Protein AF-R1FK22-F1 (afdb_monomer_lite)

InterPro domains:
  IPR005302 Molybdenum cofactor sulfurase, C-terminal [PF03473] (10-107)
  IPR011037 Pyruvate kinase-like, insert domain superfamily [SSF50800] (71-108)

pLDDT: mean 76.51, std 15.57, range [34.06, 95.0]

Foldseek 3Di:
DDPPPDDPPDPDDDQPDPDDDPPDAQVNDDAQWKKFWADPDPPDGGQWIKGWHFQQDQDDPVNLVVPPDPVVSVVNSVVRVVCVVVRNRGTDIDTPHDGDDDPPIDMDTDDPDDD

Sequence (115 aa):
MVQQQGGAAERVSCLGETIQVDGMTFDDLQAEDILDISSEGEGQGPVVSLVVVEHRPPLTAPQLVQIDDDNKRESVSRMWASMAAHGFSGWTARVSQPGRIHAGCKISKRGADDG

Organism: Emiliania huxleyi (NCBI:txid2903)

Radius of gyration: 17.94 Å; chains: 1; bounding box: 44×59×36 Å

Structure (mmCIF, N/CA/C/O backbone):
data_AF-R1FK22-F1
#
_entry.id   AF-R1FK22-F1
#
loop_
_atom_site.group_PDB
_atom_site.id
_atom_site.type_symbol
_atom_site.label_atom_id
_atom_site.label_alt_id
_atom_site.label_comp_id
_atom_site.label_asym_id
_atom_site.label_entity_id
_atom_site.label_seq_id
_atom_site.pdbx_PDB_ins_code
_atom_site.Cartn_x
_atom_site.Cartn_y
_atom_site.Cartn_z
_atom_site.occupancy
_atom_site.B_iso_or_equiv
_atom_site.auth_seq_id
_atom_site.auth_comp_id
_atom_site.auth_asym_id
_atom_site.auth_atom_id
_atom_site.pdbx_PDB_model_num
ATOM 1 N N . MET A 1 1 ? -8.294 -42.172 -4.205 1.00 36.00 1 MET A N 1
ATOM 2 C CA . MET A 1 1 ? -7.676 -41.535 -3.022 1.00 36.00 1 MET A CA 1
ATOM 3 C C . MET A 1 1 ? -7.064 -40.220 -3.468 1.00 36.00 1 MET A C 1
ATOM 5 O O . MET A 1 1 ? -6.119 -40.254 -4.240 1.00 36.00 1 MET A O 1
ATOM 9 N N . VAL A 1 2 ? -7.627 -39.084 -3.056 1.00 44.91 2 VAL A N 1
ATOM 10 C CA . VAL A 1 2 ? -6.992 -37.768 -3.236 1.00 44.91 2 VAL A CA 1
ATOM 11 C C . VAL A 1 2 ? -6.156 -37.517 -1.987 1.00 44.91 2 VAL A C 1
ATOM 13 O O . VAL A 1 2 ? -6.704 -37.451 -0.889 1.00 44.91 2 VAL A O 1
ATOM 16 N N . GLN A 1 3 ? -4.835 -37.444 -2.142 1.00 41.66 3 GLN A N 1
ATOM 17 C CA . GLN A 1 3 ? -3.953 -36.973 -1.079 1.00 41.66 3 GLN A CA 1
ATOM 18 C C . GLN A 1 3 ? -4.115 -35.454 -0.992 1.00 41.66 3 GLN A C 1
ATOM 20 O O . GLN A 1 3 ? -3.596 -34.730 -1.836 1.00 41.66 3 GLN A O 1
ATOM 25 N N . GLN A 1 4 ? -4.856 -34.972 0.006 1.00 46.12 4 GLN A N 1
ATOM 26 C CA . GLN A 1 4 ? -4.778 -33.569 0.403 1.00 46.12 4 GLN A CA 1
ATOM 27 C C . GLN A 1 4 ? -3.458 -33.379 1.158 1.00 46.12 4 GLN A C 1
ATOM 29 O O . GLN A 1 4 ? -3.402 -33.503 2.378 1.00 46.12 4 GLN A O 1
ATOM 34 N N . GLN A 1 5 ? -2.370 -33.166 0.418 1.00 42.47 5 GLN A N 1
ATOM 35 C CA . GLN A 1 5 ? -1.147 -32.619 0.993 1.00 42.47 5 GLN A CA 1
ATOM 36 C C . GLN A 1 5 ? -1.232 -31.098 0.913 1.00 42.47 5 GLN A C 1
ATOM 38 O O . GLN A 1 5 ? -1.159 -30.511 -0.161 1.00 42.47 5 GLN A O 1
ATOM 43 N N . GLY A 1 6 ? -1.421 -30.482 2.070 1.00 42.53 6 GLY A N 1
ATOM 44 C CA . GLY A 1 6 ? -1.407 -29.042 2.258 1.00 42.53 6 GLY A CA 1
ATOM 45 C C . GLY A 1 6 ? -1.629 -28.770 3.734 1.00 42.53 6 GLY A C 1
ATOM 46 O O . GLY A 1 6 ? -2.763 -28.796 4.201 1.00 42.53 6 GLY A O 1
ATOM 47 N N . GLY A 1 7 ? -0.545 -28.592 4.491 1.00 41.16 7 GLY A N 1
ATOM 48 C CA . GLY A 1 7 ? -0.653 -28.000 5.824 1.00 41.16 7 GLY A CA 1
ATOM 49 C C . GLY A 1 7 ? -1.221 -26.582 5.718 1.00 41.16 7 GLY A C 1
ATOM 50 O O . GLY A 1 7 ? -1.238 -26.002 4.631 1.00 41.16 7 GLY A O 1
ATOM 51 N N . ALA A 1 8 ? -1.683 -26.019 6.835 1.00 44.31 8 ALA A N 1
ATOM 52 C CA . ALA A 1 8 ? -2.077 -24.615 6.872 1.00 44.31 8 ALA A CA 1
ATOM 53 C C . ALA A 1 8 ? -0.894 -23.758 6.391 1.00 44.31 8 ALA A C 1
ATOM 55 O O . ALA A 1 8 ? 0.162 -23.748 7.021 1.00 44.31 8 ALA A O 1
ATOM 56 N N . ALA A 1 9 ? -1.048 -23.096 5.244 1.00 45.53 9 ALA A N 1
ATOM 57 C CA . ALA A 1 9 ? -0.059 -22.146 4.770 1.00 45.53 9 ALA A CA 1
ATOM 58 C C . ALA A 1 9 ? -0.125 -20.924 5.691 1.00 45.53 9 ALA A C 1
ATOM 60 O O . ALA A 1 9 ? -1.101 -20.174 5.667 1.00 45.53 9 ALA A O 1
ATOM 61 N N . GLU A 1 10 ? 0.887 -20.747 6.538 1.00 47.38 10 GLU A N 1
ATOM 62 C CA . GLU A 1 10 ? 1.076 -19.487 7.250 1.00 47.38 10 GLU A CA 1
ATOM 63 C C . GLU A 1 10 ? 1.331 -18.402 6.197 1.00 47.38 10 GLU A C 1
ATOM 65 O O . GLU A 1 10 ? 2.194 -18.548 5.328 1.00 47.38 10 GLU A O 1
ATOM 70 N N . ARG A 1 11 ? 0.518 -17.344 6.207 1.00 51.78 11 ARG A N 1
ATOM 71 C CA . ARG A 1 11 ? 0.591 -16.270 5.213 1.00 51.78 11 ARG A CA 1
ATOM 72 C C . ARG A 1 11 ? 1.796 -15.394 5.570 1.00 51.78 11 ARG A C 1
ATOM 74 O O . ARG A 1 11 ? 1.695 -14.501 6.401 1.00 51.78 11 ARG A O 1
ATOM 81 N N . VAL A 1 12 ? 2.956 -15.736 5.010 1.00 51.78 12 VAL A N 1
ATOM 82 C CA . VAL A 1 12 ? 4.223 -15.020 5.209 1.00 51.78 12 VAL A CA 1
ATOM 83 C C . VAL A 1 12 ? 4.273 -13.816 4.270 1.00 51.78 12 VAL A C 1
ATOM 85 O O . VAL A 1 12 ? 4.029 -13.970 3.073 1.00 51.78 12 VAL A O 1
ATOM 88 N N . SER A 1 13 ? 4.631 -12.641 4.797 1.00 60.47 13 SER A N 1
ATOM 89 C CA . SER A 1 13 ? 4.916 -11.461 3.977 1.00 60.47 13 SER A CA 1
ATOM 90 C C . SER A 1 13 ? 6.003 -11.769 2.957 1.00 60.47 13 SER A C 1
ATOM 92 O O . SER A 1 13 ? 7.135 -12.097 3.312 1.00 60.47 13 SER A O 1
ATOM 94 N N . CYS A 1 14 ? 5.649 -11.693 1.679 1.00 64.50 14 CYS A N 1
ATOM 95 C CA . CYS A 1 14 ? 6.483 -12.181 0.585 1.00 64.50 14 CYS A CA 1
ATOM 96 C C . CYS A 1 14 ? 7.017 -11.065 -0.321 1.00 64.50 14 CYS A C 1
ATOM 98 O O . CYS A 1 14 ? 7.887 -11.333 -1.148 1.00 64.50 14 CYS A O 1
ATOM 100 N N . LEU A 1 15 ? 6.552 -9.819 -0.152 1.00 73.62 15 LEU A N 1
ATOM 101 C CA . LEU A 1 15 ? 6.909 -8.683 -1.012 1.00 73.62 15 LEU A CA 1
ATOM 102 C C . LEU A 1 15 ? 7.628 -7.557 -0.249 1.00 73.62 15 LEU A C 1
ATOM 104 O O . LEU A 1 15 ? 7.901 -6.493 -0.817 1.00 73.62 15 LEU A O 1
ATOM 108 N N . GLY A 1 16 ? 7.948 -7.768 1.030 1.00 77.06 16 GLY A N 1
ATOM 109 C CA . GLY A 1 16 ? 8.579 -6.765 1.893 1.00 77.06 16 GLY A CA 1
ATOM 110 C C . GLY A 1 16 ? 7.634 -5.630 2.294 1.00 77.06 16 GLY A C 1
ATOM 111 O O . GLY A 1 16 ? 8.078 -4.506 2.514 1.00 77.06 16 GLY A O 1
ATOM 112 N N . GLU A 1 17 ? 6.329 -5.893 2.315 1.00 81.12 17 GLU A N 1
ATOM 113 C CA . GLU A 1 17 ? 5.316 -4.970 2.806 1.00 81.12 17 GLU A CA 1
ATOM 114 C C . GLU A 1 17 ? 5.369 -4.811 4.333 1.00 81.12 17 GLU A C 1
ATOM 116 O O . GLU A 1 17 ? 5.621 -5.762 5.069 1.00 81.12 17 GLU A O 1
ATOM 121 N N . THR A 1 18 ? 5.110 -3.595 4.820 1.00 84.62 18 THR A N 1
ATOM 122 C CA . THR A 1 18 ? 5.034 -3.310 6.265 1.00 84.62 18 THR A CA 1
ATOM 123 C C . THR A 1 18 ? 3.691 -3.730 6.861 1.00 84.62 18 THR A C 1
ATOM 125 O O . THR A 1 18 ? 3.607 -4.059 8.041 1.00 84.62 18 THR A O 1
ATOM 128 N N . ILE A 1 19 ? 2.624 -3.671 6.059 1.00 84.75 19 ILE A N 1
ATOM 129 C CA . ILE A 1 19 ? 1.251 -3.947 6.479 1.00 84.75 19 ILE A CA 1
ATOM 130 C C . ILE A 1 19 ? 0.606 -4.822 5.413 1.00 84.75 19 ILE A C 1
ATOM 132 O O . ILE A 1 19 ? 0.670 -4.511 4.225 1.00 84.75 19 ILE A O 1
ATOM 136 N N . GLN A 1 20 ? -0.049 -5.887 5.860 1.00 86.50 20 GLN A N 1
ATOM 137 C CA . GLN A 1 20 ? -0.904 -6.714 5.028 1.00 86.50 20 GLN A CA 1
ATOM 138 C C . GLN A 1 20 ? -2.360 -6.477 5.432 1.00 86.50 20 GLN A C 1
ATOM 140 O O . GLN A 1 20 ? -2.707 -6.595 6.607 1.00 86.50 20 GLN A O 1
ATOM 145 N N . VAL A 1 21 ? -3.204 -6.149 4.457 1.00 84.69 21 VAL A N 1
ATOM 146 C CA . VAL A 1 21 ? -4.625 -5.847 4.661 1.00 84.69 21 VAL A CA 1
ATOM 147 C C . VAL A 1 21 ? -5.460 -6.857 3.887 1.00 84.69 21 VAL A C 1
ATOM 149 O O . VAL A 1 21 ? -5.127 -7.196 2.753 1.00 84.69 21 VAL A O 1
ATOM 152 N N . ASP A 1 22 ? -6.525 -7.358 4.506 1.00 83.25 22 ASP A N 1
ATOM 153 C CA . ASP A 1 22 ? -7.494 -8.234 3.850 1.00 83.25 22 ASP A CA 1
ATOM 154 C C . ASP A 1 22 ? -8.725 -7.433 3.404 1.00 83.25 22 ASP A C 1
ATOM 156 O O . ASP A 1 22 ? -9.102 -6.461 4.057 1.00 83.25 22 ASP A O 1
ATOM 160 N N . GLY A 1 23 ? -9.328 -7.815 2.277 1.00 81.62 23 GLY A N 1
ATOM 161 C CA . GLY A 1 23 ? -10.532 -7.160 1.751 1.00 81.62 23 GLY A CA 1
ATOM 162 C C . GLY A 1 23 ? -10.332 -5.759 1.158 1.00 81.62 23 GLY A C 1
ATOM 163 O O . GLY A 1 23 ? -11.320 -5.115 0.824 1.00 81.62 23 GLY A O 1
ATOM 164 N N . MET A 1 24 ? -9.090 -5.291 1.011 1.00 81.31 24 MET A N 1
ATOM 165 C CA . MET A 1 24 ? -8.759 -4.029 0.346 1.00 81.31 24 MET A CA 1
ATOM 166 C C . MET A 1 24 ? -7.793 -4.306 -0.800 1.00 81.31 24 MET A C 1
ATOM 168 O O . MET A 1 24 ? -6.698 -4.834 -0.591 1.00 81.31 24 MET A O 1
ATOM 172 N N . THR A 1 25 ? -8.215 -3.973 -2.011 1.00 78.06 25 THR A N 1
ATOM 173 C CA . THR A 1 25 ? -7.407 -4.101 -3.219 1.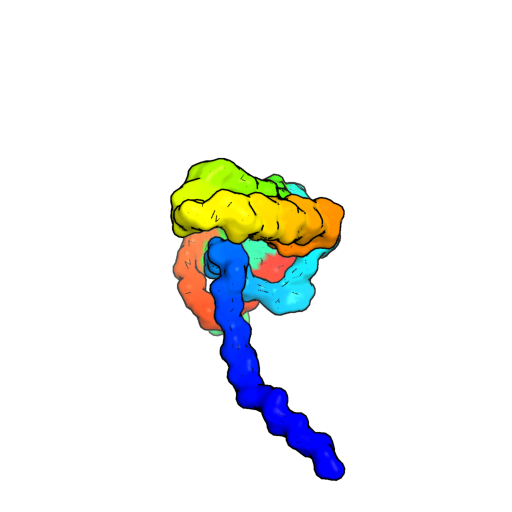00 78.06 25 THR A CA 1
ATOM 174 C C . THR A 1 25 ? -6.853 -2.745 -3.633 1.00 78.06 25 THR A C 1
ATOM 176 O O . THR A 1 25 ? -7.173 -1.706 -3.060 1.00 78.06 25 THR A O 1
ATOM 179 N N . PHE A 1 26 ? -5.957 -2.752 -4.613 1.00 73.81 26 PHE A N 1
ATOM 180 C CA . PHE A 1 26 ? -5.368 -1.525 -5.135 1.00 73.81 26 PHE A CA 1
ATOM 181 C C . PHE A 1 26 ? -6.383 -0.677 -5.915 1.00 73.81 26 PHE A C 1
ATOM 183 O O . PHE A 1 26 ? -6.251 0.539 -5.900 1.00 73.81 26 PHE A O 1
ATOM 190 N N . ASP A 1 27 ? -7.386 -1.288 -6.558 1.00 79.12 27 ASP A N 1
ATOM 191 C CA . ASP A 1 27 ? -8.433 -0.565 -7.296 1.00 79.12 27 ASP A CA 1
ATOM 192 C C . ASP A 1 27 ? -9.340 0.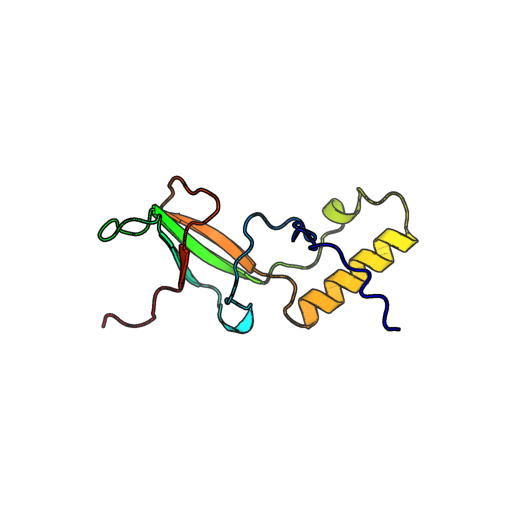255 -6.359 1.00 79.12 27 ASP A C 1
ATOM 194 O O . ASP A 1 27 ? -9.967 1.225 -6.783 1.00 79.12 27 ASP A O 1
ATOM 198 N N . ASP A 1 28 ? -9.381 -0.103 -5.071 1.00 78.44 28 ASP A N 1
ATOM 199 C CA . ASP A 1 28 ? -10.165 0.600 -4.051 1.00 78.44 28 ASP A CA 1
ATOM 200 C C . ASP A 1 28 ? -9.509 1.917 -3.591 1.00 78.44 28 ASP A C 1
ATOM 202 O O . ASP A 1 28 ? -10.149 2.720 -2.897 1.00 78.44 28 ASP A O 1
ATOM 206 N N . LEU A 1 29 ? -8.235 2.133 -3.949 1.00 83.94 29 LEU A N 1
ATOM 207 C CA . LEU A 1 29 ? -7.379 3.188 -3.412 1.00 83.94 29 LEU A CA 1
ATOM 208 C C . LEU A 1 29 ? -6.824 4.107 -4.501 1.00 83.94 29 LEU A C 1
ATOM 210 O O . LEU A 1 29 ? -6.317 3.672 -5.530 1.00 83.94 29 LEU A O 1
ATOM 214 N N . GLN A 1 30 ? -6.850 5.401 -4.221 1.00 87.94 30 GLN A N 1
ATOM 215 C CA . GLN A 1 30 ? -6.257 6.460 -5.020 1.00 87.94 30 GLN A CA 1
ATOM 216 C C . GLN A 1 30 ? -5.305 7.289 -4.165 1.00 87.94 30 GLN A C 1
ATOM 218 O O . GLN A 1 30 ? -5.355 7.267 -2.933 1.00 87.94 30 GLN A O 1
ATOM 223 N N . ALA A 1 31 ? -4.414 8.027 -4.826 1.00 89.56 31 ALA A N 1
ATOM 224 C CA . ALA A 1 31 ? -3.598 9.018 -4.141 1.00 89.56 31 ALA A CA 1
ATOM 225 C C . ALA A 1 31 ? -4.497 9.975 -3.340 1.00 89.56 31 ALA A C 1
ATOM 227 O O . ALA A 1 31 ? -5.587 10.327 -3.781 1.00 89.56 3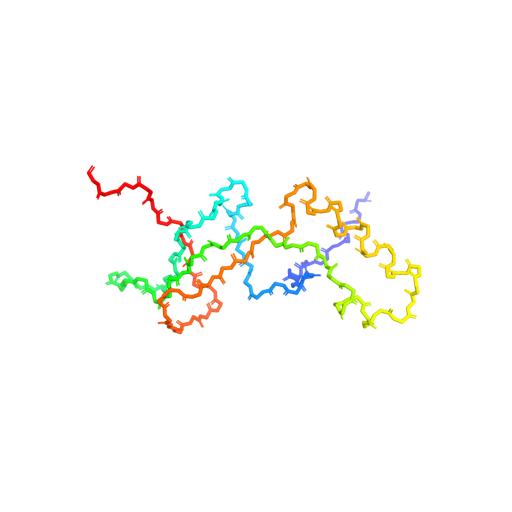1 ALA A O 1
ATOM 228 N N . GLU A 1 32 ? -4.016 10.380 -2.167 1.00 92.88 32 GLU A N 1
ATOM 229 C CA . GLU A 1 32 ? -4.708 11.243 -1.201 1.00 92.88 32 GLU A CA 1
ATOM 230 C C . GLU A 1 32 ? -5.852 10.593 -0.411 1.00 92.88 32 GLU A C 1
ATOM 232 O O . GLU A 1 32 ? -6.317 11.197 0.559 1.00 92.88 32 GLU A O 1
ATOM 237 N N . ASP A 1 33 ? -6.233 9.346 -0.713 1.00 92.38 33 ASP A N 1
ATOM 238 C CA . ASP A 1 33 ? -7.153 8.602 0.145 1.00 92.38 33 ASP A CA 1
ATOM 239 C C . ASP A 1 33 ? -6.612 8.495 1.572 1.00 92.38 33 ASP A C 1
ATOM 241 O O . ASP A 1 33 ? -5.425 8.233 1.806 1.00 92.38 33 ASP A O 1
ATOM 245 N N . ILE A 1 34 ? -7.511 8.660 2.542 1.00 92.88 34 ILE A N 1
ATOM 246 C CA . ILE A 1 34 ? -7.182 8.562 3.961 1.00 92.88 34 ILE A CA 1
ATOM 247 C C . ILE A 1 34 ? -7.589 7.185 4.470 1.00 92.88 34 ILE A C 1
ATOM 249 O O . ILE A 1 34 ? -8.754 6.797 4.377 1.00 92.88 34 ILE A O 1
ATOM 253 N N . LEU A 1 35 ? -6.629 6.468 5.049 1.00 91.75 35 LEU A N 1
ATOM 254 C CA . LEU A 1 35 ? -6.856 5.201 5.731 1.00 91.75 35 LEU A CA 1
ATOM 255 C C . LEU A 1 35 ? -6.705 5.396 7.234 1.00 91.75 35 LEU A C 1
ATOM 257 O O . LEU A 1 35 ? -5.662 5.838 7.714 1.00 91.75 35 LEU A O 1
ATOM 261 N N . ASP A 1 36 ? -7.736 5.023 7.970 1.00 92.06 36 ASP A N 1
ATOM 262 C CA . ASP A 1 36 ? -7.771 5.074 9.420 1.00 92.06 36 ASP A CA 1
ATOM 263 C C . ASP A 1 36 ? -7.526 3.685 9.998 1.00 92.06 36 ASP A C 1
ATOM 265 O O . ASP A 1 36 ? -8.193 2.721 9.621 1.00 92.06 36 ASP A O 1
ATOM 269 N N . ILE A 1 37 ? -6.559 3.587 10.912 1.00 90.12 37 ILE A N 1
ATOM 270 C CA . ILE A 1 37 ? -6.280 2.378 11.682 1.00 90.12 37 ILE A CA 1
ATOM 271 C C . ILE A 1 37 ? -6.821 2.564 13.096 1.00 90.12 37 ILE A C 1
ATOM 273 O O . ILE A 1 37 ? -6.363 3.432 13.848 1.00 90.12 37 ILE A O 1
ATOM 277 N N . SER A 1 38 ? -7.756 1.699 13.469 1.00 87.44 38 SER A N 1
ATOM 278 C CA . SER A 1 38 ? -8.418 1.701 14.770 1.00 87.44 38 SER A CA 1
ATOM 279 C C . SER A 1 38 ? -8.071 0.435 15.547 1.00 87.44 38 SER A C 1
ATOM 281 O O . SER A 1 38 ? -8.027 -0.671 14.995 1.00 87.44 38 SER A O 1
ATOM 283 N N . SER A 1 39 ? -7.822 0.597 16.846 1.00 80.25 39 SER A N 1
ATOM 284 C CA . SER A 1 39 ? -7.708 -0.537 17.763 1.00 80.25 39 SER A CA 1
ATOM 285 C C . SER A 1 39 ? -9.099 -1.052 18.132 1.00 80.25 39 SER A C 1
ATOM 287 O O . SER A 1 39 ? -10.085 -0.322 18.026 1.00 80.25 39 SER A O 1
ATOM 289 N N . GLU A 1 40 ? -9.202 -2.311 18.551 1.00 68.50 40 GLU A N 1
ATOM 290 C CA . GLU A 1 40 ? -10.485 -2.866 18.977 1.00 68.50 40 GLU A CA 1
ATOM 291 C C . GLU A 1 40 ? -10.919 -2.230 20.309 1.00 68.50 40 GLU A C 1
ATOM 293 O O . GLU A 1 40 ? -10.395 -2.539 21.376 1.00 68.50 40 GLU A O 1
ATOM 298 N N . GLY A 1 41 ? -11.869 -1.297 20.217 1.00 61.38 41 GLY A N 1
ATOM 299 C CA . GLY A 1 41 ? -12.527 -0.621 21.331 1.00 61.38 41 GLY A CA 1
ATOM 300 C C . GLY A 1 41 ? -13.535 0.399 20.799 1.00 61.38 41 GLY A C 1
ATOM 301 O O . GLY A 1 41 ? -13.153 1.352 20.122 1.00 61.38 41 GLY A O 1
ATOM 302 N N . GLU A 1 42 ? -14.830 0.194 21.059 1.00 50.94 42 GLU A N 1
ATOM 303 C CA . GLU A 1 42 ? -15.875 1.140 20.646 1.00 50.94 42 GLU A CA 1
ATOM 304 C C . GLU A 1 42 ? -15.611 2.536 21.237 1.00 50.94 42 GLU A C 1
ATOM 306 O O . GLU A 1 42 ? -15.382 2.689 22.437 1.00 50.94 42 GLU A O 1
ATOM 311 N N . GLY A 1 43 ? -15.643 3.567 20.387 1.00 57.78 43 GLY A N 1
ATOM 312 C CA . GLY A 1 43 ? -15.584 4.972 20.805 1.00 57.78 43 GLY A CA 1
ATOM 313 C C . GLY A 1 43 ? -14.189 5.597 20.910 1.00 57.78 43 GLY A C 1
ATOM 314 O O .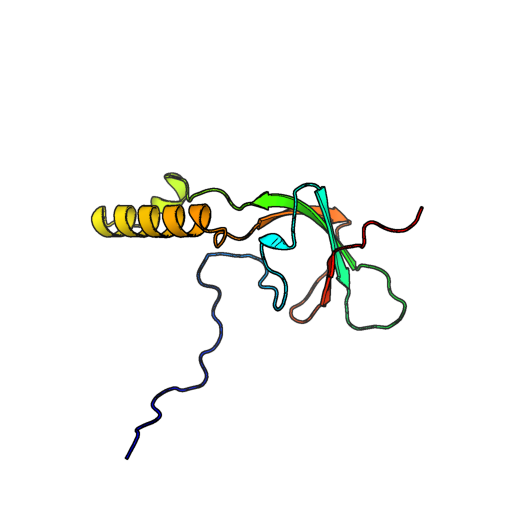 GLY A 1 43 ? -14.094 6.790 21.193 1.00 57.78 43 GLY A O 1
ATOM 315 N N . GLN A 1 44 ? -13.109 4.854 20.650 1.00 62.41 44 GLN A N 1
ATOM 316 C CA . GLN A 1 44 ? -11.789 5.454 20.439 1.00 62.41 44 GLN A CA 1
ATOM 317 C C . GLN A 1 44 ? -11.623 5.754 18.946 1.00 62.41 44 GLN A C 1
ATOM 319 O O . GLN A 1 44 ? -11.732 4.859 18.112 1.00 62.41 44 GLN A O 1
ATOM 324 N N . GLY A 1 45 ? -11.423 7.031 18.606 1.00 62.41 45 GLY A N 1
ATOM 325 C CA . GLY A 1 45 ? -11.144 7.460 17.233 1.00 62.41 45 GLY A CA 1
ATOM 326 C C . GLY A 1 45 ? -9.889 6.793 16.645 1.00 62.41 45 GLY A C 1
ATOM 327 O O . GLY A 1 45 ? -9.213 6.021 17.333 1.00 62.41 45 GLY A O 1
ATOM 328 N N . PRO A 1 46 ? -9.545 7.089 15.381 1.00 73.19 46 PRO A N 1
ATOM 329 C CA . PRO A 1 46 ? -8.406 6.458 14.727 1.00 73.19 46 PRO A CA 1
ATOM 330 C C . PRO A 1 46 ? -7.122 6.680 15.528 1.00 73.19 46 PRO A C 1
ATOM 332 O O . PRO A 1 46 ? -6.806 7.798 15.945 1.00 73.19 46 PRO A O 1
ATOM 335 N N . VAL A 1 47 ? -6.375 5.597 15.739 1.00 81.12 47 VAL A N 1
ATOM 336 C CA . VAL A 1 47 ? -5.096 5.637 16.457 1.00 81.12 47 VAL A CA 1
ATOM 337 C C . VAL A 1 47 ? -3.988 6.103 15.517 1.00 81.12 47 VAL A C 1
ATOM 339 O O . VAL A 1 47 ? -3.085 6.821 15.938 1.00 81.12 47 VAL A O 1
ATOM 342 N N . VAL A 1 48 ? -4.073 5.727 14.239 1.00 89.50 48 VAL A N 1
ATOM 343 C CA . VAL A 1 48 ? -3.176 6.177 13.169 1.00 89.50 48 VAL A CA 1
ATOM 344 C C . VAL A 1 48 ? -4.002 6.528 11.941 1.00 89.50 48 VAL A C 1
ATOM 346 O O . VAL A 1 48 ? -4.899 5.773 11.577 1.00 89.50 48 VAL A O 1
ATOM 349 N N . SER A 1 49 ? -3.644 7.621 11.272 1.00 92.44 49 SER A N 1
ATOM 350 C CA . SER A 1 49 ? -4.155 7.936 9.937 1.00 92.44 49 SER A CA 1
ATOM 351 C C . SER A 1 49 ? -3.010 7.924 8.930 1.00 92.44 49 SER A C 1
ATOM 353 O O . SER A 1 49 ? -1.928 8.478 9.168 1.00 92.44 49 SER A O 1
ATOM 355 N N . LEU A 1 50 ? -3.256 7.275 7.799 1.00 93.50 50 LEU A N 1
ATOM 356 C CA . LEU A 1 50 ? -2.360 7.177 6.658 1.00 93.50 50 LEU A CA 1
ATOM 357 C C . LEU A 1 50 ? -2.977 7.922 5.477 1.00 93.50 50 LEU A C 1
ATOM 359 O O . LEU A 1 50 ? -4.188 7.900 5.295 1.00 93.50 50 LEU A O 1
ATOM 363 N N . VAL A 1 51 ? -2.140 8.557 4.666 1.00 95.00 51 VAL A N 1
ATOM 364 C CA . VAL A 1 51 ? -2.542 9.158 3.390 1.00 95.00 51 VAL A CA 1
ATOM 365 C C . VAL A 1 51 ? -1.841 8.387 2.290 1.00 95.00 51 VAL A C 1
ATOM 367 O O . VAL A 1 51 ? -0.605 8.367 2.261 1.00 95.00 51 VAL A O 1
ATOM 370 N N . VAL A 1 52 ? -2.615 7.747 1.416 1.00 91.81 52 VAL A N 1
ATOM 371 C CA . VAL A 1 52 ? -2.093 7.031 0.249 1.00 91.81 52 VAL A CA 1
ATOM 372 C C . VAL A 1 52 ? -1.334 8.026 -0.629 1.00 91.81 52 VAL A C 1
ATOM 374 O O . VAL A 1 52 ? -1.818 9.119 -0.912 1.00 91.81 52 VAL A O 1
ATOM 377 N N . VAL A 1 53 ? -0.109 7.676 -1.013 1.00 90.12 53 VAL A N 1
ATOM 378 C CA . VAL A 1 53 ? 0.754 8.532 -1.838 1.00 90.12 53 VAL A CA 1
ATOM 379 C C . VAL A 1 53 ? 0.678 8.081 -3.287 1.00 90.12 53 VAL A C 1
ATOM 381 O O . VAL A 1 53 ? 0.294 8.852 -4.158 1.00 90.12 53 VAL A O 1
ATOM 384 N N . GLU A 1 54 ? 1.032 6.825 -3.538 1.00 86.81 54 GLU A N 1
ATOM 385 C CA . GLU A 1 54 ? 1.096 6.259 -4.881 1.00 86.81 54 GLU A CA 1
ATOM 386 C C . GLU A 1 54 ? 0.994 4.732 -4.838 1.00 86.81 54 GLU A C 1
ATOM 388 O O . GLU A 1 54 ? 1.201 4.095 -3.796 1.00 86.81 54 GLU A O 1
ATOM 393 N N . HIS A 1 55 ? 0.735 4.135 -6.000 1.00 83.50 55 HIS A N 1
ATOM 394 C CA . HIS A 1 55 ? 0.995 2.713 -6.199 1.00 83.50 55 HIS A CA 1
ATOM 395 C C . HIS A 1 55 ? 2.474 2.432 -5.963 1.00 83.50 55 HIS A C 1
ATOM 397 O O . HIS A 1 55 ? 3.335 3.224 -6.343 1.00 83.50 55 HIS A O 1
ATOM 403 N N . ARG A 1 56 ? 2.790 1.289 -5.353 1.00 82.12 56 ARG A N 1
ATOM 404 C CA . ARG A 1 56 ? 4.185 0.954 -5.077 1.00 82.12 56 ARG A CA 1
ATOM 405 C C . ARG A 1 56 ? 4.953 0.874 -6.403 1.00 82.12 56 ARG A C 1
ATOM 407 O O . ARG A 1 56 ? 4.567 0.077 -7.269 1.00 82.12 56 ARG A O 1
ATOM 414 N N . PRO A 1 57 ? 6.033 1.658 -6.562 1.00 76.94 57 PRO A N 1
ATOM 415 C CA . PRO A 1 57 ? 6.778 1.683 -7.806 1.00 76.94 57 PRO A CA 1
ATOM 416 C C . PRO A 1 57 ? 7.502 0.350 -8.044 1.00 76.94 57 PRO A C 1
ATOM 418 O O . PRO A 1 57 ? 7.670 -0.462 -7.121 1.00 76.94 57 PRO A O 1
ATOM 421 N N . PRO A 1 58 ? 7.958 0.102 -9.283 1.00 75.62 58 PRO A N 1
ATOM 422 C CA . PRO A 1 58 ? 8.813 -1.031 -9.579 1.00 75.62 58 PRO A CA 1
ATOM 423 C C . PRO A 1 58 ? 10.070 -1.074 -8.702 1.00 75.62 58 PRO A C 1
ATOM 425 O O . PRO A 1 58 ? 10.594 -0.027 -8.315 1.00 75.62 58 PRO A O 1
ATOM 428 N N . LEU A 1 59 ? 10.579 -2.281 -8.420 1.00 75.50 59 LEU A N 1
ATOM 429 C CA . LEU A 1 59 ? 11.835 -2.424 -7.682 1.00 75.50 59 LEU A CA 1
ATOM 430 C C . LEU A 1 59 ? 12.961 -1.685 -8.406 1.00 75.50 59 LEU A C 1
ATOM 432 O O . LEU A 1 59 ? 13.179 -1.861 -9.607 1.00 75.50 59 LEU A O 1
ATOM 436 N N . THR A 1 60 ? 13.700 -0.876 -7.656 1.00 70.19 60 THR A N 1
ATOM 437 C CA . THR A 1 60 ? 14.852 -0.140 -8.182 1.00 70.19 60 THR A CA 1
ATOM 438 C C . THR A 1 60 ? 16.116 -1.001 -8.127 1.00 70.19 60 THR A C 1
ATOM 440 O O . THR A 1 60 ? 16.217 -1.937 -7.332 1.00 70.19 60 THR A O 1
ATOM 443 N N . ALA A 1 61 ? 17.123 -0.679 -8.946 1.00 64.88 61 ALA A N 1
ATOM 444 C CA . ALA A 1 61 ? 18.398 -1.407 -8.970 1.00 64.88 61 ALA A CA 1
ATOM 445 C C . ALA A 1 61 ? 19.059 -1.597 -7.578 1.00 64.88 61 ALA A C 1
ATOM 447 O O . ALA A 1 61 ? 19.550 -2.695 -7.320 1.00 64.88 61 ALA A O 1
ATOM 448 N N . PRO A 1 62 ? 19.018 -0.622 -6.642 1.00 67.00 62 PRO A N 1
ATOM 449 C CA . PRO A 1 62 ? 19.513 -0.813 -5.276 1.00 67.00 62 PRO A CA 1
ATOM 450 C C . PRO A 1 62 ? 18.774 -1.894 -4.478 1.00 67.00 62 PRO A C 1
ATOM 452 O O . PRO A 1 62 ? 19.384 -2.562 -3.654 1.00 67.00 62 PRO A O 1
ATOM 455 N N . GLN A 1 63 ? 17.475 -2.094 -4.715 1.00 70.12 63 GLN A N 1
ATOM 456 C CA . GLN A 1 63 ? 16.689 -3.135 -4.036 1.00 70.12 63 GLN A CA 1
ATOM 457 C C . GLN A 1 63 ? 17.001 -4.529 -4.589 1.00 70.12 63 GLN A C 1
ATOM 459 O O . GLN A 1 63 ? 16.902 -5.527 -3.883 1.00 70.12 63 GLN A O 1
ATOM 464 N N . LEU A 1 64 ? 17.422 -4.587 -5.850 1.00 69.69 64 LEU A N 1
ATOM 465 C CA . LEU A 1 64 ? 17.793 -5.810 -6.549 1.00 69.69 64 LEU A CA 1
ATOM 466 C C . LEU A 1 64 ? 19.261 -6.213 -6.332 1.00 69.69 64 LEU A C 1
ATOM 468 O O . LEU A 1 64 ? 19.633 -7.333 -6.672 1.00 69.69 64 LEU A O 1
ATOM 472 N N . VAL A 1 65 ? 20.095 -5.330 -5.765 1.00 71.94 65 VAL A N 1
ATOM 473 C CA . VAL A 1 65 ? 21.541 -5.560 -5.576 1.00 71.94 65 VAL A CA 1
ATOM 474 C C . VAL A 1 65 ? 21.849 -6.687 -4.588 1.00 71.94 65 VAL A C 1
ATOM 476 O O . VAL A 1 65 ? 22.939 -7.240 -4.614 1.00 71.94 65 VAL A O 1
ATOM 479 N N . GLN A 1 66 ? 20.886 -7.044 -3.734 1.00 72.62 66 GLN A N 1
ATOM 480 C CA . GLN A 1 66 ? 21.001 -8.166 -2.798 1.00 72.62 66 GLN A CA 1
ATOM 481 C C . GLN A 1 66 ? 20.845 -9.534 -3.480 1.00 72.62 66 GLN A C 1
ATOM 483 O O . GLN A 1 66 ? 20.980 -10.567 -2.830 1.00 72.62 66 GLN A O 1
ATOM 488 N N . ILE A 1 67 ? 20.525 -9.553 -4.777 1.00 79.06 67 ILE A N 1
ATOM 489 C CA . ILE A 1 67 ? 20.426 -10.767 -5.580 1.00 79.06 67 ILE A CA 1
ATOM 490 C C . ILE A 1 67 ? 21.726 -10.894 -6.378 1.00 79.06 67 ILE A C 1
ATOM 492 O O . ILE A 1 67 ? 21.879 -10.266 -7.426 1.00 79.06 67 ILE A O 1
ATOM 496 N N . ASP A 1 68 ? 22.648 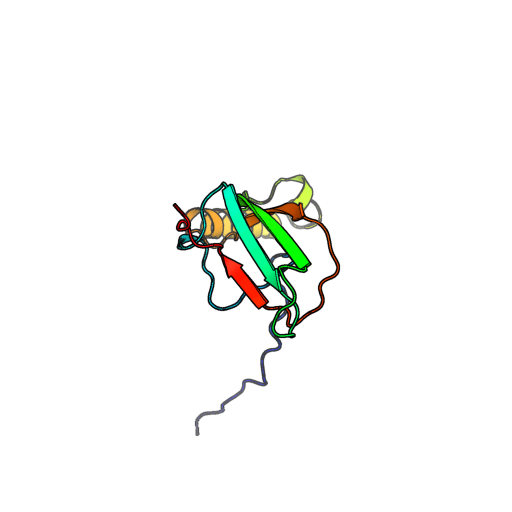-11.724 -5.883 1.00 79.75 68 ASP A N 1
ATOM 497 C CA . ASP A 1 68 ? 23.981 -11.936 -6.476 1.00 79.75 68 ASP A CA 1
ATOM 498 C C . ASP A 1 68 ? 23.957 -12.600 -7.871 1.00 79.75 68 ASP A C 1
ATOM 500 O O . ASP A 1 68 ? 24.968 -12.634 -8.566 1.00 79.75 68 ASP A O 1
ATOM 504 N N . ASP A 1 69 ? 22.811 -13.139 -8.296 1.00 87.75 69 ASP A N 1
ATOM 505 C CA . ASP A 1 69 ? 22.640 -13.839 -9.572 1.00 87.75 69 ASP A CA 1
ATOM 506 C C . ASP A 1 69 ? 21.877 -12.969 -10.584 1.00 87.75 69 ASP A C 1
ATOM 508 O O . ASP A 1 69 ? 20.704 -12.642 -10.380 1.00 87.75 69 ASP A O 1
ATOM 512 N N . ASP A 1 70 ? 22.531 -12.621 -11.696 1.00 82.50 70 ASP A N 1
ATOM 513 C CA . ASP A 1 70 ? 21.968 -11.751 -12.736 1.00 82.50 70 ASP A CA 1
ATOM 514 C C . ASP A 1 70 ? 20.671 -12.306 -13.355 1.00 82.50 70 ASP A C 1
ATOM 516 O O . ASP A 1 70 ? 19.737 -11.540 -13.604 1.00 82.50 70 ASP A O 1
ATOM 520 N N . ASN A 1 71 ? 20.562 -13.627 -13.549 1.00 84.94 71 ASN A N 1
ATOM 521 C CA . ASN A 1 71 ? 19.370 -14.252 -14.136 1.00 84.94 71 ASN A CA 1
ATOM 522 C C . ASN A 1 71 ? 18.183 -14.206 -13.168 1.00 84.94 71 ASN A C 1
ATOM 524 O O . ASN A 1 71 ? 17.046 -13.929 -13.569 1.00 84.94 71 ASN A O 1
ATOM 528 N N . LYS A 1 72 ? 18.432 -14.448 -11.877 1.00 84.06 72 LYS A N 1
ATOM 529 C CA . LYS A 1 72 ? 17.416 -14.292 -10.828 1.00 84.06 72 LYS A CA 1
ATOM 530 C C . LYS A 1 72 ? 17.011 -12.834 -10.687 1.00 84.06 72 LYS A C 1
ATOM 532 O O . LYS A 1 72 ? 15.822 -12.552 -10.566 1.00 84.06 72 LYS A O 1
ATOM 537 N N . ARG A 1 73 ? 17.967 -11.907 -10.758 1.00 84.06 73 ARG A N 1
ATOM 538 C CA . ARG A 1 73 ? 17.706 -10.469 -10.678 1.00 84.06 73 ARG A CA 1
ATOM 539 C C . ARG A 1 73 ? 16.813 -9.994 -11.822 1.00 84.06 73 ARG A C 1
ATOM 541 O O . ARG A 1 73 ? 15.826 -9.303 -11.573 1.00 84.06 73 ARG A O 1
ATOM 548 N N . GLU A 1 74 ? 17.111 -10.406 -13.054 1.00 84.25 74 GLU A N 1
ATOM 549 C CA . GLU A 1 74 ? 16.276 -10.116 -14.225 1.00 84.25 74 GLU A CA 1
ATOM 550 C C . GLU A 1 74 ? 14.877 -10.733 -14.081 1.00 84.25 74 GLU A C 1
ATOM 552 O O . GLU A 1 74 ? 13.874 -10.065 -14.335 1.00 84.25 74 GLU A O 1
ATOM 557 N N . SER A 1 75 ? 14.796 -11.979 -13.607 1.00 85.94 75 SER A N 1
ATOM 558 C CA . SER A 1 75 ? 13.520 -12.671 -13.391 1.00 85.94 75 SER A CA 1
ATOM 559 C C . SER A 1 75 ? 12.645 -11.966 -12.349 1.00 85.94 75 SER A C 1
ATOM 561 O O . SER A 1 75 ? 11.460 -11.745 -12.594 1.00 85.94 75 SER A O 1
ATOM 563 N N . VAL A 1 76 ? 13.222 -11.557 -11.214 1.00 84.06 76 VAL A N 1
ATOM 564 C CA . VAL A 1 76 ? 12.519 -10.809 -10.157 1.00 84.06 76 VAL A CA 1
ATOM 565 C C . VAL A 1 76 ? 12.090 -9.433 -10.659 1.00 84.06 76 VAL A C 1
ATOM 567 O O . VAL A 1 76 ? 10.952 -9.027 -10.437 1.00 84.06 76 VAL A O 1
ATOM 570 N N . SER A 1 77 ? 12.960 -8.734 -11.393 1.00 83.25 77 SER A N 1
ATOM 571 C CA . SER A 1 77 ? 12.630 -7.439 -11.991 1.00 83.25 77 SER A CA 1
ATOM 572 C C . SER A 1 77 ? 11.453 -7.544 -12.968 1.00 83.25 77 SER A C 1
ATOM 574 O O . SER A 1 77 ? 10.511 -6.757 -12.877 1.00 83.25 77 SER A O 1
ATOM 576 N N . ARG A 1 78 ? 11.445 -8.556 -13.850 1.00 85.06 78 ARG A N 1
ATOM 577 C CA . ARG A 1 78 ? 10.338 -8.807 -14.790 1.00 85.06 78 ARG A CA 1
ATOM 578 C C . ARG A 1 78 ? 9.044 -9.188 -14.083 1.00 85.06 78 ARG A C 1
ATOM 580 O O . ARG A 1 78 ? 7.988 -8.675 -14.446 1.00 85.06 78 ARG A O 1
ATOM 587 N N . MET A 1 79 ? 9.122 -10.060 -13.079 1.00 84.94 79 MET A N 1
ATOM 588 C CA . MET A 1 79 ? 7.967 -10.446 -12.267 1.00 84.94 79 MET A CA 1
ATOM 589 C C . MET A 1 79 ? 7.343 -9.217 -11.606 1.00 84.94 79 MET A C 1
ATOM 591 O O . MET A 1 79 ? 6.140 -9.001 -11.717 1.00 84.94 79 MET A O 1
ATOM 595 N N . TRP A 1 80 ? 8.167 -8.368 -10.995 1.00 83.50 80 TRP A N 1
ATOM 596 C CA . TRP A 1 80 ? 7.690 -7.160 -10.338 1.00 83.50 80 TRP A CA 1
ATOM 597 C C . TRP A 1 80 ? 7.100 -6.147 -11.319 1.00 83.50 80 TRP A C 1
ATOM 599 O O . TRP A 1 80 ? 6.051 -5.567 -11.052 1.00 83.50 80 TRP A O 1
ATOM 609 N N . ALA A 1 81 ? 7.747 -5.944 -12.469 1.00 82.44 81 ALA A N 1
ATOM 610 C CA . ALA A 1 81 ? 7.228 -5.074 -13.518 1.00 82.44 81 ALA A CA 1
ATOM 611 C C . ALA A 1 81 ? 5.857 -5.556 -14.019 1.00 82.44 81 ALA A C 1
ATOM 613 O O . ALA A 1 81 ? 4.955 -4.743 -14.203 1.00 82.44 81 ALA A O 1
ATOM 614 N N . SER A 1 82 ? 5.676 -6.872 -14.174 1.00 84.06 82 SER A N 1
ATOM 615 C CA . SER A 1 82 ? 4.383 -7.466 -14.520 1.00 84.06 82 SER A CA 1
ATOM 616 C C . SER A 1 82 ? 3.346 -7.251 -13.415 1.00 84.06 82 SER A C 1
ATOM 618 O O . SER A 1 82 ? 2.244 -6.797 -13.706 1.00 84.06 82 SER A O 1
ATOM 620 N N . MET A 1 83 ? 3.696 -7.483 -12.146 1.00 82.44 83 MET A N 1
ATOM 621 C CA . MET A 1 83 ? 2.792 -7.230 -11.018 1.00 82.44 83 MET A CA 1
ATOM 622 C C . MET A 1 83 ? 2.354 -5.766 -10.957 1.00 82.44 83 MET A C 1
ATOM 624 O O . MET A 1 83 ? 1.162 -5.502 -10.853 1.00 82.44 83 MET A O 1
ATOM 628 N N . ALA A 1 84 ? 3.289 -4.823 -11.086 1.00 78.50 84 ALA A N 1
ATOM 629 C CA . ALA A 1 84 ? 2.986 -3.395 -11.108 1.00 78.50 84 ALA A CA 1
ATOM 630 C C . ALA A 1 84 ? 2.086 -3.010 -12.294 1.00 78.50 84 ALA A C 1
ATOM 632 O O . ALA A 1 84 ? 1.131 -2.262 -12.112 1.00 78.50 84 ALA A O 1
ATOM 633 N N . ALA A 1 85 ? 2.334 -3.563 -13.487 1.00 78.31 85 ALA A N 1
ATOM 634 C CA . ALA A 1 85 ? 1.501 -3.325 -14.669 1.00 78.31 85 ALA A CA 1
ATOM 635 C C . ALA A 1 85 ? 0.065 -3.860 -14.521 1.00 78.31 85 ALA A C 1
ATOM 637 O O . ALA A 1 85 ? -0.851 -3.342 -15.154 1.00 78.31 85 ALA A O 1
ATOM 638 N N . HIS A 1 86 ? -0.132 -4.879 -13.683 1.00 77.69 86 HIS A N 1
ATOM 639 C CA . HIS A 1 86 ? -1.441 -5.449 -13.363 1.00 77.69 86 HIS A CA 1
ATOM 640 C C . HIS A 1 86 ? -2.006 -4.956 -12.018 1.00 77.69 86 HIS A C 1
ATOM 642 O O . HIS A 1 86 ? -2.971 -5.531 -11.526 1.00 77.69 86 HIS A O 1
ATOM 648 N N . GLY A 1 87 ? -1.407 -3.924 -11.411 1.00 70.12 87 GLY A N 1
ATOM 649 C CA . GLY A 1 87 ? -1.877 -3.310 -10.163 1.00 70.12 87 GLY A CA 1
ATOM 650 C C . GLY A 1 87 ? -1.529 -4.072 -8.876 1.00 70.12 87 GLY A C 1
ATOM 651 O O . GLY A 1 87 ? -1.719 -3.566 -7.775 1.00 70.12 87 GLY A O 1
ATOM 652 N N . PHE A 1 88 ? -0.903 -5.243 -8.966 1.00 77.56 88 PHE A N 1
ATOM 653 C CA . PHE A 1 88 ? -0.548 -6.086 -7.819 1.00 77.56 88 PHE A CA 1
ATOM 654 C C . PHE A 1 88 ? 0.737 -5.665 -7.085 1.00 77.56 88 PHE A C 1
ATOM 656 O O . PHE A 1 88 ? 1.304 -6.463 -6.341 1.00 77.56 88 PHE A O 1
ATOM 663 N N . SER A 1 89 ? 1.236 -4.439 -7.274 1.00 79.62 89 SER A N 1
ATOM 664 C CA . SER A 1 89 ? 2.423 -3.954 -6.550 1.00 79.62 89 SER A CA 1
ATOM 665 C C . SER A 1 89 ? 2.114 -3.453 -5.134 1.00 79.62 89 SER A C 1
ATOM 667 O O . SER A 1 89 ? 3.032 -3.300 -4.328 1.00 79.62 89 SER A O 1
ATOM 669 N N . GLY A 1 90 ? 0.838 -3.233 -4.804 1.00 86.25 90 GLY A N 1
ATOM 670 C CA . GLY A 1 90 ? 0.416 -2.605 -3.552 1.00 86.25 90 GLY A CA 1
ATOM 671 C C . GLY A 1 90 ? 0.520 -1.078 -3.609 1.00 86.25 90 GLY A C 1
ATOM 672 O O . GLY A 1 90 ? 0.586 -0.482 -4.684 1.00 86.25 90 GLY A O 1
ATOM 673 N N . TRP A 1 91 ? 0.538 -0.433 -2.446 1.00 87.69 91 TRP A N 1
ATOM 674 C CA . TRP A 1 91 ? 0.535 1.026 -2.312 1.00 87.69 91 TRP A CA 1
ATOM 675 C C . TRP A 1 91 ? 1.547 1.490 -1.270 1.00 87.69 91 TRP A C 1
ATOM 677 O O . TRP A 1 91 ? 1.996 0.725 -0.413 1.00 87.69 91 TRP A O 1
ATOM 687 N N . THR A 1 92 ? 1.914 2.763 -1.354 1.00 90.00 92 THR A N 1
ATOM 688 C CA . THR A 1 92 ? 2.670 3.454 -0.314 1.00 90.00 92 THR A CA 1
ATOM 689 C C . THR A 1 92 ? 1.793 4.522 0.322 1.00 90.00 92 THR A C 1
ATOM 691 O O . THR A 1 92 ? 0.897 5.083 -0.310 1.00 90.00 92 THR A O 1
ATOM 694 N N . ALA A 1 93 ? 2.031 4.795 1.600 1.00 91.81 93 ALA A N 1
ATOM 695 C CA . ALA A 1 93 ? 1.350 5.863 2.307 1.00 91.81 93 ALA A CA 1
ATOM 696 C C . ALA A 1 93 ? 2.314 6.598 3.226 1.00 91.81 93 ALA A C 1
ATOM 698 O O . ALA A 1 93 ? 3.289 6.031 3.728 1.00 91.81 93 ALA A O 1
ATOM 699 N N . ARG A 1 94 ? 1.995 7.862 3.486 1.00 94.38 94 ARG A N 1
ATOM 700 C CA . ARG A 1 94 ? 2.624 8.648 4.544 1.00 94.38 94 ARG A CA 1
ATOM 701 C C . ARG A 1 94 ? 1.738 8.645 5.779 1.00 94.38 94 ARG A C 1
ATOM 703 O O . ARG A 1 94 ? 0.515 8.653 5.678 1.00 94.38 94 ARG A O 1
ATOM 710 N N . VAL A 1 95 ? 2.357 8.700 6.949 1.00 94.12 95 VAL A N 1
ATOM 711 C CA . VAL A 1 95 ? 1.633 8.881 8.209 1.00 94.12 95 VAL A CA 1
ATOM 712 C C . VAL A 1 95 ? 1.207 10.346 8.312 1.00 94.12 95 VAL A C 1
ATOM 714 O O . VAL A 1 95 ? 2.060 11.234 8.297 1.00 94.12 95 VAL A O 1
ATOM 717 N N . SER A 1 96 ? -0.098 10.612 8.393 1.00 93.75 96 SER A N 1
ATOM 718 C CA . SER A 1 96 ? -0.632 11.956 8.660 1.00 93.75 96 SER A CA 1
ATOM 719 C C . SER A 1 96 ? -0.899 12.174 10.145 1.00 93.75 96 SER A C 1
ATOM 721 O O . SER A 1 96 ? -0.642 13.264 10.651 1.00 93.75 96 SER A O 1
ATOM 723 N N . GLN A 1 97 ? -1.334 11.130 10.853 1.00 92.44 97 GLN A N 1
ATOM 724 C CA . GLN A 1 97 ? -1.492 11.129 12.304 1.00 92.44 97 GLN A CA 1
ATOM 725 C C . GLN A 1 97 ? -0.761 9.915 12.896 1.00 92.44 97 GLN A C 1
ATOM 727 O O . GLN A 1 97 ? -1.150 8.782 12.608 1.00 92.44 97 GLN A O 1
ATOM 732 N N . PRO A 1 98 ? 0.302 10.116 13.697 1.00 90.94 98 PRO A N 1
ATOM 733 C CA . PRO A 1 98 ? 1.056 9.021 14.293 1.00 90.94 98 PRO A CA 1
ATOM 734 C C . PRO A 1 98 ? 0.362 8.447 15.533 1.00 90.94 98 PRO A C 1
ATOM 736 O O . PRO A 1 98 ? -0.364 9.138 16.243 1.00 90.94 98 PRO A O 1
ATOM 739 N N . GLY A 1 99 ? 0.676 7.190 15.838 1.00 88.06 99 GLY A N 1
ATOM 740 C CA . GLY A 1 99 ? 0.117 6.447 16.963 1.00 88.06 99 GLY A CA 1
ATOM 741 C C . GLY A 1 99 ? 0.692 5.037 17.051 1.00 88.06 99 GLY A C 1
ATOM 742 O O . GLY A 1 99 ? 1.579 4.665 16.280 1.00 88.06 99 GLY A O 1
ATOM 743 N N . ARG A 1 100 ? 0.220 4.253 18.024 1.00 85.94 100 ARG A N 1
ATOM 744 C CA . ARG A 1 100 ? 0.658 2.864 18.219 1.00 85.94 100 ARG A CA 1
ATOM 745 C C . ARG A 1 100 ? -0.348 1.902 17.607 1.00 85.94 100 ARG A C 1
ATOM 747 O O . ARG A 1 100 ? -1.524 1.960 17.935 1.00 85.94 100 ARG A O 1
ATOM 754 N N . ILE A 1 101 ? 0.144 0.984 16.786 1.00 84.81 101 ILE A N 1
ATOM 755 C CA . ILE A 1 101 ? -0.648 -0.099 16.202 1.00 84.81 101 ILE A CA 1
ATOM 756 C C . ILE A 1 101 ? -0.059 -1.446 16.610 1.00 84.81 101 ILE A C 1
ATOM 758 O O . ILE A 1 101 ? 1.118 -1.543 16.966 1.00 84.81 101 ILE A O 1
ATOM 762 N N . HIS A 1 102 ? -0.881 -2.484 16.546 1.00 84.06 102 HIS A N 1
ATOM 763 C CA . HIS A 1 102 ? -0.465 -3.872 16.687 1.00 84.06 102 HIS A CA 1
ATOM 764 C C . HIS A 1 102 ? -1.146 -4.720 15.610 1.00 84.06 102 HIS A C 1
ATOM 766 O O . HIS A 1 102 ? -2.082 -4.275 14.942 1.00 84.06 102 HIS A O 1
ATOM 772 N N . ALA A 1 103 ? -0.678 -5.953 15.425 1.00 84.44 103 ALA A N 1
ATOM 773 C CA . ALA A 1 103 ? -1.355 -6.893 14.540 1.00 84.44 103 ALA A CA 1
ATOM 774 C C . ALA A 1 103 ? -2.808 -7.104 15.007 1.00 84.44 103 ALA A C 1
ATOM 776 O O . ALA A 1 103 ? -3.062 -7.226 16.207 1.00 84.44 103 ALA A O 1
ATOM 777 N N . GLY A 1 104 ? -3.749 -7.119 14.062 1.00 83.56 104 GLY A N 1
ATOM 778 C CA . GLY A 1 104 ? -5.185 -7.250 14.334 1.00 83.56 104 GLY A CA 1
ATOM 779 C C . GLY A 1 104 ? -5.965 -5.932 14.408 1.00 83.56 104 GLY A C 1
ATOM 780 O O . GLY A 1 104 ? -7.190 -5.979 14.455 1.00 83.56 104 GLY A O 1
ATOM 781 N N . CYS A 1 105 ? -5.309 -4.763 14.371 1.00 84.56 105 CYS A N 1
ATOM 782 C CA . CYS A 1 105 ? -6.028 -3.493 14.212 1.00 84.56 105 CYS A CA 1
ATOM 783 C C . CYS A 1 105 ? -6.819 -3.464 12.892 1.00 84.56 105 CYS A C 1
ATOM 785 O O . CYS A 1 105 ? -6.365 -3.983 11.869 1.00 84.56 105 CYS A O 1
ATOM 787 N N . LYS A 1 106 ? -7.986 -2.814 12.908 1.00 87.75 106 LYS A N 1
ATOM 788 C CA . LYS A 1 106 ? -8.824 -2.642 11.714 1.00 87.75 106 LYS A CA 1
ATOM 789 C C . LYS A 1 106 ? -8.356 -1.424 10.940 1.00 87.75 106 LYS A C 1
ATOM 791 O O . LYS A 1 106 ? -8.087 -0.389 11.540 1.00 87.75 106 LYS A O 1
ATOM 796 N N . ILE A 1 107 ? -8.289 -1.553 9.622 1.00 88.12 107 ILE A N 1
ATOM 797 C CA . ILE A 1 107 ? -8.017 -0.447 8.707 1.00 88.12 107 ILE A CA 1
ATOM 798 C C . ILE A 1 107 ? -9.261 -0.172 7.871 1.00 88.12 107 ILE A C 1
ATOM 800 O O . ILE A 1 107 ? -9.973 -1.093 7.468 1.00 88.12 107 ILE A O 1
ATOM 804 N N . SER A 1 108 ? -9.567 1.096 7.643 1.00 89.44 108 SER A N 1
ATOM 805 C CA . SER A 1 108 ? -10.746 1.505 6.885 1.00 89.44 108 SER A CA 1
ATOM 806 C C . SER A 1 108 ? -10.424 2.739 6.064 1.00 89.44 108 SER A C 1
ATOM 808 O O . SER A 1 108 ? -9.755 3.649 6.546 1.00 89.44 108 SER A O 1
ATOM 810 N N . LYS A 1 109 ? -10.898 2.776 4.819 1.00 90.06 109 LYS A N 1
ATOM 811 C CA . LYS A 1 109 ? -10.852 3.993 4.013 1.00 90.06 109 LYS A CA 1
ATOM 812 C C . LYS A 1 109 ? -11.902 4.958 4.548 1.00 90.06 109 LYS A C 1
ATOM 814 O O . LYS A 1 109 ? -13.060 4.577 4.718 1.00 90.06 109 LYS A O 1
ATOM 819 N N . ARG A 1 110 ? -11.497 6.193 4.831 1.00 87.25 110 ARG A N 1
ATOM 820 C CA . ARG A 1 110 ? -12.428 7.251 5.208 1.00 87.25 110 ARG A CA 1
ATOM 821 C C . ARG A 1 110 ? -13.315 7.548 4.000 1.00 87.25 110 ARG A C 1
ATOM 823 O O . ARG A 1 110 ? -12.803 7.794 2.910 1.00 87.25 110 ARG A O 1
ATOM 830 N N . GLY A 1 111 ? -14.631 7.464 4.184 1.00 76.25 111 GLY A N 1
ATOM 831 C CA . GLY A 1 111 ? -15.585 7.782 3.126 1.00 76.25 111 GLY A CA 1
ATOM 832 C C . GLY A 1 111 ? -15.402 9.222 2.651 1.00 76.25 111 GLY A C 1
ATOM 833 O O . GLY A 1 111 ? -15.144 10.116 3.455 1.00 76.25 111 GLY A O 1
ATOM 834 N N . ALA A 1 112 ? -15.541 9.443 1.347 1.00 53.19 112 ALA A N 1
ATOM 835 C CA . ALA A 1 112 ? -15.686 10.775 0.777 1.00 53.19 112 ALA A CA 1
ATOM 836 C C . ALA A 1 112 ? -17.130 11.263 0.995 1.00 53.19 112 ALA A C 1
ATOM 838 O O . ALA A 1 112 ? -17.855 11.443 0.030 1.00 53.19 112 ALA A O 1
ATOM 839 N N . ASP A 1 113 ? -17.578 11.378 2.246 1.00 45.31 113 ASP A N 1
ATOM 840 C CA . ASP A 1 113 ? -18.870 11.989 2.575 1.00 45.31 113 ASP A CA 1
ATOM 841 C C . ASP A 1 113 ? -18.869 12.458 4.038 1.00 45.31 113 ASP A C 1
ATOM 843 O O . ASP A 1 113 ? -18.864 11.650 4.962 1.00 45.31 113 ASP A O 1
ATOM 847 N N . ASP A 1 114 ? -18.784 13.777 4.208 1.00 40.00 114 ASP A N 1
ATOM 848 C CA . ASP A 1 114 ? -19.339 14.557 5.323 1.00 40.00 114 ASP A CA 1
ATOM 849 C C . ASP A 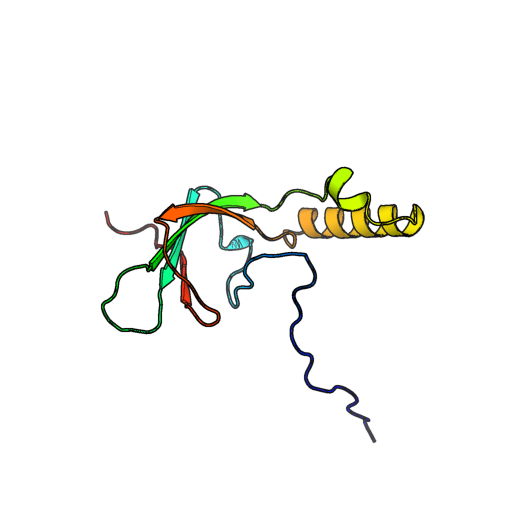1 114 ? -19.363 16.027 4.850 1.00 40.00 114 ASP A C 1
ATOM 851 O O . ASP A 1 114 ? -18.561 16.871 5.267 1.00 40.00 114 ASP A O 1
ATOM 855 N N . GLY A 1 115 ? -20.243 16.301 3.878 1.00 34.06 115 GLY A N 1
ATOM 856 C CA . GLY A 1 115 ? -20.523 17.630 3.330 1.00 34.06 115 GLY A CA 1
ATOM 857 C C . GLY A 1 115 ? -21.988 17.788 2.963 1.00 34.06 115 GLY A C 1
ATOM 858 O O . GLY A 1 115 ? -22.416 17.100 2.015 1.00 34.06 115 GLY A O 1
#

Secondary structure (DSSP, 8-state):
--------------S--S---SS--GGG--TT-EEEEE-SSTT---SEEEEEEEEPPPPPHHHHTT---HHHHHHHHHHHHHHHHTTTT-EEEEEEE-----TT-EEEEPPS---